Protein AF-A0AAD7ST26-F1 (afdb_monomer_lite)

Sequence (108 aa):
MEELKSGRVVVTEEVEGMSDIWFYQDGLIKSKLAPSMSLQVMGEVEPGSKVVLWAETRKPIQTWTAQSSGSIISLTFQGMVLDIKGGKTYDRNHVMIWGESEERPRQQ

Radius of gyration: 13.46 Å; chains: 1; bounding box: 36×32×28 Å

InterPro domains:
  IPR000772 Ricin B, lectin domain [PF00652] (7-108)
  IPR035992 Ricin B-like lectins [SSF50370] (7-108)
  IPR050252 Beta/Gamma-Crystallin [PTHR11818] (2-108)

Structure (mmCIF, N/CA/C/O backbone):
data_AF-A0AAD7ST26-F1
#
_entry.id   AF-A0AAD7ST26-F1
#
loop_
_atom_site.group_PDB
_atom_site.id
_atom_site.type_symbol
_atom_site.label_atom_id
_atom_site.label_alt_id
_atom_site.label_comp_id
_atom_site.label_asym_id
_atom_site.label_entity_id
_atom_site.label_seq_id
_atom_site.pdbx_PDB_ins_code
_atom_site.Cartn_x
_atom_site.Cartn_y
_atom_site.Cartn_z
_atom_site.occupancy
_atom_site.B_iso_or_equiv
_atom_site.auth_seq_id
_atom_site.auth_comp_id
_atom_site.auth_asym_id
_atom_site.auth_atom_id
_atom_site.pdbx_PDB_model_num
ATOM 1 N N . MET A 1 1 ? 22.351 -6.698 -14.197 1.00 44.88 1 MET A N 1
ATOM 2 C CA . MET A 1 1 ? 21.247 -5.968 -13.547 1.00 44.88 1 MET A CA 1
ATOM 3 C C . MET A 1 1 ? 21.018 -6.688 -12.236 1.00 44.88 1 MET A C 1
ATOM 5 O O . MET A 1 1 ? 20.669 -7.858 -12.292 1.00 44.88 1 MET A O 1
ATOM 9 N N . GLU A 1 2 ? 21.384 -6.098 -11.095 1.00 48.88 2 GLU A N 1
ATOM 10 C CA . GLU A 1 2 ? 21.064 -6.728 -9.808 1.00 48.88 2 GLU A CA 1
ATOM 11 C C . GLU A 1 2 ? 19.548 -6.909 -9.730 1.00 48.88 2 GLU A C 1
ATOM 13 O O . GLU A 1 2 ? 18.797 -5.978 -10.029 1.00 48.88 2 GLU A O 1
ATOM 18 N N . GLU A 1 3 ? 19.095 -8.111 -9.378 1.00 60.09 3 GLU A N 1
ATOM 19 C CA . GLU A 1 3 ? 17.693 -8.321 -9.041 1.00 60.09 3 GLU A CA 1
ATOM 20 C C . GLU A 1 3 ? 17.385 -7.461 -7.816 1.00 60.09 3 GLU A C 1
ATOM 22 O O . GLU A 1 3 ? 17.852 -7.733 -6.706 1.00 60.09 3 GLU A O 1
ATOM 27 N N . LEU A 1 4 ? 16.621 -6.388 -8.023 1.00 65.88 4 LEU A N 1
ATOM 28 C CA . LEU A 1 4 ? 16.068 -5.606 -6.931 1.00 65.88 4 LEU A CA 1
ATOM 29 C C . LEU A 1 4 ? 15.269 -6.574 -6.047 1.00 65.88 4 LEU A C 1
ATOM 31 O O . LEU A 1 4 ? 14.293 -7.169 -6.496 1.00 65.88 4 LEU A O 1
ATOM 35 N N . LYS A 1 5 ? 15.706 -6.781 -4.803 1.00 79.75 5 LYS A N 1
ATOM 36 C CA . LYS A 1 5 ? 15.030 -7.717 -3.888 1.00 79.75 5 LYS A CA 1
ATOM 37 C C . LYS A 1 5 ? 13.746 -7.106 -3.323 1.00 79.75 5 LYS A C 1
ATOM 39 O O . LYS A 1 5 ? 12.742 -7.796 -3.212 1.00 79.75 5 LYS A O 1
ATOM 44 N N . SER A 1 6 ? 13.780 -5.805 -3.030 1.00 90.38 6 SER A N 1
ATOM 45 C CA . SER A 1 6 ? 12.645 -4.993 -2.581 1.00 90.38 6 SER A CA 1
ATOM 46 C C . SER A 1 6 ? 12.725 -3.555 -3.065 1.00 90.38 6 SER A C 1
ATOM 48 O O . SER A 1 6 ? 13.811 -2.994 -3.201 1.00 90.38 6 SER A O 1
ATOM 50 N N . GLY A 1 7 ? 11.560 -2.923 -3.202 1.00 93.00 7 GLY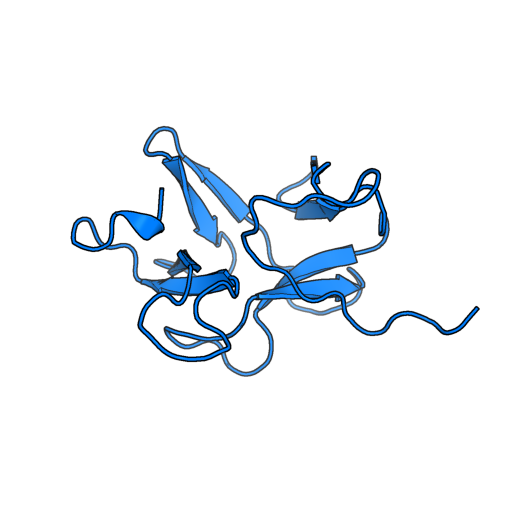 A N 1
ATOM 51 C CA . GLY A 1 7 ? 11.423 -1.473 -3.302 1.00 93.00 7 GLY A CA 1
ATOM 52 C C . GLY A 1 7 ? 10.847 -0.880 -2.016 1.00 93.00 7 GLY A C 1
ATOM 53 O O . GLY A 1 7 ? 9.847 -1.359 -1.481 1.00 93.00 7 GLY A O 1
ATOM 54 N N . ARG A 1 8 ? 11.467 0.183 -1.501 1.00 94.00 8 ARG A N 1
ATOM 55 C CA . ARG A 1 8 ? 10.892 0.966 -0.400 1.00 94.00 8 ARG A CA 1
ATOM 56 C C . ARG A 1 8 ? 9.690 1.761 -0.920 1.00 94.00 8 ARG A C 1
ATOM 58 O O . ARG A 1 8 ? 9.803 2.403 -1.955 1.00 94.00 8 ARG A O 1
ATOM 65 N N . VAL A 1 9 ? 8.597 1.780 -0.159 1.00 95.88 9 VAL A N 1
ATOM 66 C CA . VAL A 1 9 ? 7.404 2.581 -0.464 1.00 95.88 9 VAL A CA 1
ATOM 67 C C . VAL A 1 9 ? 7.258 3.677 0.585 1.00 95.88 9 VAL A C 1
ATOM 69 O O . VAL A 1 9 ? 7.234 3.398 1.787 1.00 95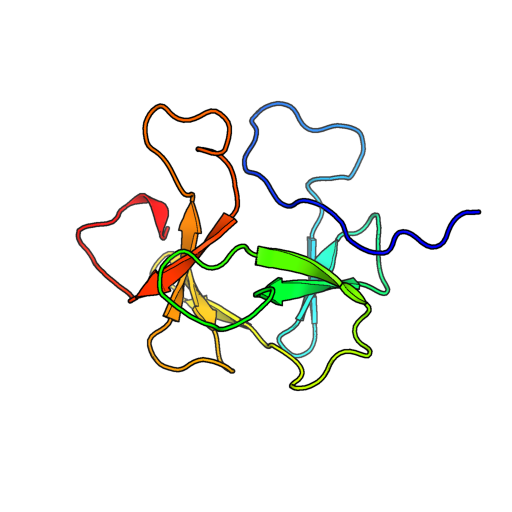.88 9 VAL A O 1
ATOM 72 N N . VAL A 1 10 ? 7.225 4.926 0.128 1.00 96.25 10 VAL A N 1
ATOM 73 C CA . VAL A 1 10 ? 7.096 6.119 0.970 1.00 96.25 10 VAL A CA 1
ATOM 74 C C . VAL A 1 10 ? 6.169 7.128 0.313 1.00 96.25 10 VAL A C 1
ATOM 76 O O . VAL A 1 10 ? 6.046 7.142 -0.909 1.00 96.25 10 VAL A O 1
ATOM 79 N N . VAL A 1 11 ? 5.577 7.998 1.124 1.00 95.62 11 VAL A N 1
ATOM 80 C CA . VAL A 1 11 ? 4.867 9.190 0.652 1.00 95.62 11 VAL A CA 1
ATOM 81 C C . VAL A 1 11 ? 5.847 10.361 0.568 1.00 95.62 11 VAL A C 1
ATOM 83 O O . VAL A 1 11 ? 6.609 10.618 1.505 1.00 95.62 11 VAL A O 1
ATOM 86 N N . THR A 1 12 ? 5.860 11.052 -0.567 1.00 94.19 12 THR A N 1
ATOM 87 C CA . THR A 1 12 ? 6.755 12.182 -0.842 1.00 94.19 12 THR A CA 1
ATOM 88 C C . THR A 1 12 ? 6.094 13.146 -1.825 1.00 94.19 12 THR A C 1
ATOM 90 O O . THR A 1 12 ? 5.340 12.709 -2.689 1.00 94.19 12 THR A O 1
ATOM 93 N N . GLU A 1 13 ? 6.364 14.444 -1.679 1.00 92.50 13 GLU A N 1
ATOM 94 C CA . GLU A 1 13 ? 5.947 15.476 -2.644 1.00 92.50 13 GLU A CA 1
ATOM 95 C C . GLU A 1 13 ? 6.859 15.484 -3.879 1.00 92.50 13 GLU A C 1
ATOM 97 O O . GLU A 1 13 ? 6.435 15.809 -4.985 1.00 92.50 13 GLU A O 1
ATOM 102 N N . GLU A 1 14 ? 8.119 15.092 -3.693 1.00 92.62 14 GLU A N 1
ATOM 103 C CA . GLU A 1 14 ? 9.119 15.009 -4.750 1.00 92.62 14 GLU A CA 1
ATOM 104 C C . GLU A 1 14 ? 9.045 13.633 -5.407 1.00 92.62 14 GLU A C 1
ATOM 106 O O . GLU A 1 14 ? 9.397 12.618 -4.798 1.00 92.62 14 GLU A O 1
ATOM 111 N N . VAL A 1 15 ? 8.576 13.609 -6.653 1.00 91.88 15 VAL A N 1
ATOM 112 C CA . VAL A 1 15 ? 8.499 12.404 -7.479 1.00 91.88 15 VAL A CA 1
ATOM 113 C C . VAL A 1 15 ? 9.602 12.439 -8.526 1.00 91.88 15 VAL A C 1
ATOM 115 O O . VAL A 1 15 ? 9.735 13.398 -9.285 1.00 91.88 15 VAL A O 1
ATOM 118 N N . GLU A 1 16 ? 10.361 11.350 -8.617 1.00 88.44 16 GLU A N 1
ATOM 119 C CA . GLU A 1 16 ? 11.359 11.169 -9.667 1.00 88.44 16 GLU A CA 1
ATOM 120 C C . GLU A 1 16 ? 10.801 10.303 -10.801 1.00 88.44 16 GLU A C 1
ATOM 122 O O . GLU A 1 16 ? 10.346 9.172 -10.588 1.00 88.44 16 GLU A O 1
ATOM 127 N N . GLY A 1 17 ? 10.869 10.807 -12.034 1.00 92.19 17 GLY A N 1
ATOM 128 C CA . GLY A 1 17 ? 10.495 10.052 -13.228 1.00 92.19 17 GLY A CA 1
ATOM 129 C C . GLY A 1 17 ? 9.041 9.573 -13.206 1.00 92.19 17 GLY A C 1
ATOM 130 O O . GLY A 1 17 ? 8.125 10.375 -13.295 1.00 92.19 17 GLY A O 1
ATOM 131 N N . MET A 1 18 ? 8.845 8.252 -13.154 1.00 93.81 18 MET A N 1
ATOM 132 C CA . MET A 1 18 ? 7.528 7.590 -13.182 1.00 93.81 18 MET A CA 1
ATOM 133 C C . MET A 1 18 ? 7.272 6.777 -11.899 1.00 93.81 18 MET A C 1
ATOM 135 O O . MET A 1 18 ? 6.574 5.760 -11.931 1.00 93.81 18 MET A O 1
ATOM 139 N N . SER A 1 19 ? 7.921 7.158 -10.794 1.00 93.62 19 SER A N 1
ATOM 140 C CA . SER A 1 19 ? 7.889 6.422 -9.519 1.00 93.62 19 SER A CA 1
ATOM 141 C C . SER A 1 19 ? 6.554 6.518 -8.771 1.00 93.62 19 SER A C 1
ATOM 143 O O . SER A 1 19 ? 6.282 5.682 -7.911 1.00 93.62 19 SER A O 1
ATOM 145 N N . ASP A 1 20 ? 5.702 7.471 -9.140 1.00 95.75 20 ASP A N 1
ATOM 146 C CA . ASP A 1 20 ? 4.345 7.683 -8.629 1.00 95.75 20 ASP A CA 1
ATOM 147 C C . ASP A 1 20 ? 3.250 7.019 -9.476 1.00 95.75 20 ASP A C 1
ATOM 149 O O . ASP A 1 20 ? 2.070 7.125 -9.146 1.00 95.75 20 ASP A O 1
ATOM 153 N N . ILE A 1 21 ? 3.604 6.319 -10.559 1.00 96.81 21 ILE A N 1
ATOM 154 C CA . ILE A 1 21 ? 2.616 5.627 -11.387 1.00 96.81 21 ILE A CA 1
ATOM 155 C C . ILE A 1 21 ? 2.430 4.199 -10.884 1.00 96.81 21 ILE A C 1
ATOM 157 O O . ILE A 1 21 ? 3.350 3.373 -10.930 1.00 96.81 21 ILE A O 1
ATOM 161 N N . TRP A 1 22 ? 1.200 3.901 -10.469 1.00 96.81 22 TRP A N 1
ATOM 162 C CA . TRP A 1 22 ? 0.791 2.606 -9.939 1.00 96.81 22 TRP A CA 1
ATOM 163 C C . TRP A 1 22 ? -0.324 1.978 -10.775 1.00 96.81 22 TRP A C 1
ATOM 165 O O . TRP A 1 22 ? -1.153 2.671 -11.362 1.00 96.81 22 TRP A O 1
ATOM 175 N N . PHE A 1 23 ? -0.350 0.650 -10.809 1.00 96.75 23 PHE A N 1
ATOM 176 C CA . PHE A 1 23 ? -1.375 -0.152 -11.464 1.00 96.75 23 PHE A CA 1
ATOM 177 C C . PHE A 1 23 ? -2.098 -1.011 -10.438 1.00 96.75 23 PHE A C 1
ATOM 179 O O . PHE A 1 23 ? -1.468 -1.586 -9.551 1.00 96.75 23 PHE A O 1
ATOM 186 N N . TYR A 1 24 ? -3.411 -1.131 -10.604 1.00 96.81 24 TYR A N 1
ATOM 187 C CA . TYR A 1 24 ? -4.235 -2.077 -9.868 1.00 96.81 24 TYR A CA 1
ATOM 188 C C . TYR A 1 24 ? -4.680 -3.198 -10.807 1.00 96.81 24 TYR A C 1
ATOM 190 O O . TYR A 1 24 ? -5.309 -2.931 -11.832 1.00 96.81 24 TYR A O 1
ATOM 198 N N . GLN A 1 25 ? -4.341 -4.440 -10.472 1.00 95.69 25 GLN A N 1
ATOM 199 C CA . GLN A 1 25 ? -4.690 -5.614 -11.269 1.00 95.69 25 GLN A CA 1
ATOM 200 C C . GLN A 1 25 ? -4.881 -6.820 -10.350 1.00 95.69 25 GLN A C 1
ATOM 202 O O . GLN A 1 25 ? -3.972 -7.161 -9.601 1.00 95.69 25 GLN A O 1
ATOM 207 N N . ASP A 1 26 ? -6.044 -7.471 -10.414 1.00 95.38 26 ASP A N 1
ATOM 208 C CA . ASP A 1 26 ? -6.338 -8.710 -9.674 1.00 95.38 26 ASP A CA 1
ATOM 209 C C . ASP A 1 26 ? -6.061 -8.611 -8.156 1.00 95.38 26 ASP A C 1
ATOM 211 O O . ASP A 1 26 ? -5.577 -9.545 -7.520 1.00 95.38 26 ASP A O 1
ATOM 215 N N . GLY A 1 27 ? -6.337 -7.443 -7.564 1.00 97.31 27 GLY A N 1
ATOM 216 C CA . GLY A 1 27 ? -6.070 -7.153 -6.150 1.00 97.31 27 GLY A CA 1
ATOM 217 C C . GLY A 1 27 ? -4.621 -6.757 -5.841 1.00 97.31 27 GLY A C 1
ATOM 218 O O . GLY A 1 27 ? -4.311 -6.411 -4.704 1.00 97.31 27 GLY A O 1
ATOM 219 N N . LEU A 1 28 ? -3.716 -6.779 -6.817 1.00 97.56 28 LEU A N 1
ATOM 220 C CA . LEU A 1 28 ? -2.333 -6.337 -6.659 1.00 97.56 28 LEU A CA 1
ATOM 221 C C . LEU A 1 28 ? -2.212 -4.844 -6.959 1.00 97.56 28 LEU A C 1
ATOM 223 O O . LEU A 1 28 ? -2.734 -4.360 -7.961 1.00 97.56 28 LEU A O 1
ATOM 227 N N . ILE A 1 29 ? -1.456 -4.133 -6.123 1.00 97.81 29 ILE A N 1
ATOM 228 C CA . ILE A 1 29 ? -1.034 -2.750 -6.367 1.00 97.81 29 ILE A CA 1
ATOM 229 C C . ILE A 1 29 ? 0.443 -2.780 -6.763 1.00 97.81 29 ILE A C 1
ATOM 231 O O . ILE A 1 29 ? 1.278 -3.244 -5.984 1.00 97.81 29 ILE A O 1
ATOM 235 N N . LYS A 1 30 ? 0.761 -2.329 -7.977 1.00 96.25 30 LYS A N 1
ATOM 236 C CA . LYS A 1 30 ? 2.049 -2.550 -8.656 1.00 96.25 30 LYS A CA 1
ATOM 237 C C . LYS A 1 30 ? 2.656 -1.231 -9.116 1.00 96.25 30 LYS A C 1
ATOM 239 O O . LYS A 1 30 ? 1.924 -0.352 -9.554 1.00 96.25 30 LYS A O 1
ATOM 244 N N . SER A 1 31 ? 3.979 -1.093 -9.071 1.00 95.19 31 SER A N 1
ATOM 245 C CA . SER A 1 31 ? 4.657 0.106 -9.588 1.00 95.19 31 SER A CA 1
ATOM 246 C C . SER A 1 31 ? 4.967 -0.033 -11.077 1.00 95.19 31 SER A C 1
ATOM 248 O O . SER A 1 31 ? 5.414 -1.091 -11.526 1.00 95.19 31 SER A O 1
ATOM 250 N N . LYS A 1 32 ? 4.827 1.055 -11.843 1.00 94.56 32 LYS A N 1
ATOM 251 C CA . LYS A 1 32 ? 5.246 1.106 -13.252 1.00 94.56 32 LYS A CA 1
ATOM 252 C C . LYS A 1 32 ? 6.731 0.809 -13.452 1.00 94.56 32 LYS A C 1
ATOM 254 O O . LYS A 1 32 ? 7.099 0.238 -14.475 1.00 94.56 32 LYS A O 1
ATOM 259 N N . LEU A 1 33 ? 7.573 1.178 -12.489 1.00 93.56 33 LEU A N 1
ATOM 260 C CA . LEU A 1 33 ? 9.016 0.937 -12.554 1.00 93.56 33 LEU A CA 1
ATO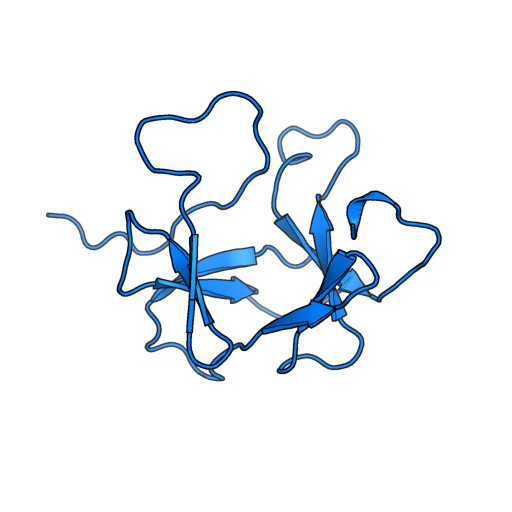M 261 C C . LEU A 1 33 ? 9.397 -0.511 -12.205 1.00 93.56 33 LEU A C 1
ATOM 263 O O . LEU A 1 33 ? 10.495 -0.943 -12.545 1.00 93.56 33 LEU A O 1
ATOM 267 N N . ALA A 1 34 ? 8.500 -1.268 -11.563 1.00 92.62 34 ALA A N 1
ATOM 268 C CA . ALA A 1 34 ? 8.721 -2.663 -11.185 1.00 92.62 34 ALA A CA 1
ATOM 269 C C . ALA A 1 34 ? 7.473 -3.533 -11.459 1.00 92.62 34 ALA A C 1
ATOM 271 O O . ALA A 1 34 ? 6.798 -3.955 -10.519 1.00 92.62 34 ALA A O 1
ATOM 272 N N . PRO A 1 35 ? 7.161 -3.846 -12.734 1.00 90.69 35 PRO A N 1
ATOM 273 C CA . PRO A 1 35 ? 5.921 -4.541 -13.108 1.00 90.69 35 PRO A CA 1
ATOM 274 C C . PRO A 1 35 ? 5.802 -5.993 -12.623 1.00 90.69 35 PRO A C 1
ATOM 276 O O . PRO A 1 35 ? 4.733 -6.584 -12.743 1.00 90.69 35 PRO A O 1
ATOM 279 N N . SER A 1 36 ? 6.885 -6.592 -12.123 1.00 91.75 36 SER A N 1
ATOM 280 C CA . SER A 1 36 ? 6.907 -7.932 -11.513 1.00 91.75 36 SER A CA 1
ATOM 281 C C . SER A 1 36 ? 6.788 -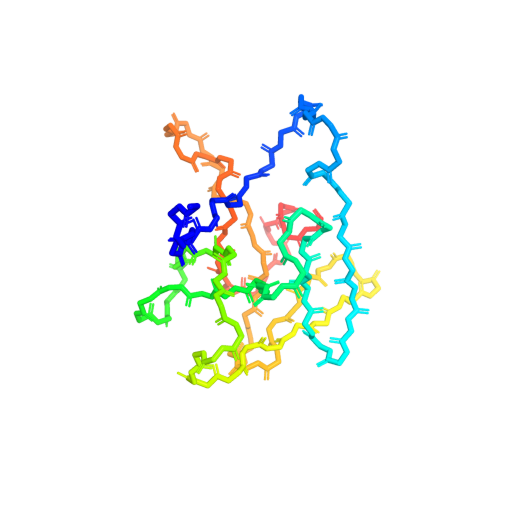7.904 -9.981 1.00 91.75 36 SER A C 1
ATOM 283 O O . SER A 1 36 ? 6.936 -8.942 -9.325 1.00 91.75 36 SER A O 1
ATOM 285 N N . MET A 1 37 ? 6.570 -6.717 -9.404 1.00 95.00 37 MET A N 1
ATOM 286 C CA . MET A 1 37 ? 6.440 -6.504 -7.969 1.00 95.00 37 MET A CA 1
ATOM 287 C C . MET A 1 37 ? 5.099 -5.877 -7.607 1.00 95.00 37 MET A C 1
ATOM 289 O O . MET A 1 37 ? 4.559 -5.038 -8.330 1.00 95.00 37 MET A O 1
ATOM 293 N N . SER A 1 38 ? 4.622 -6.222 -6.414 1.00 96.56 38 SER A N 1
ATOM 294 C CA . SER A 1 38 ? 3.405 -5.669 -5.821 1.00 96.56 38 SER A CA 1
ATOM 295 C C . SER A 1 38 ? 3.635 -5.226 -4.375 1.00 96.56 38 SER A C 1
ATOM 297 O O . SER A 1 38 ? 4.661 -5.560 -3.774 1.00 96.56 38 SER A O 1
ATOM 299 N N . LEU A 1 39 ? 2.693 -4.457 -3.819 1.00 97.19 39 LEU A N 1
ATOM 300 C CA . LEU A 1 39 ? 2.685 -4.091 -2.402 1.00 97.19 39 LEU A CA 1
ATOM 301 C C . LEU A 1 39 ? 2.522 -5.328 -1.512 1.00 97.19 39 LEU A C 1
ATOM 303 O O . LEU A 1 39 ? 1.550 -6.074 -1.634 1.00 97.19 39 LEU A O 1
ATOM 307 N N . GLN A 1 40 ? 3.466 -5.510 -0.592 1.00 96.44 40 GLN A N 1
ATOM 308 C CA . GLN A 1 40 ? 3.547 -6.634 0.337 1.00 96.44 40 GLN A CA 1
ATOM 309 C C . GLN A 1 40 ? 3.952 -6.143 1.736 1.00 96.44 40 GLN A C 1
ATOM 311 O O . GLN A 1 40 ? 4.868 -5.335 1.885 1.00 96.44 40 GLN A O 1
ATOM 316 N N . VAL A 1 41 ? 3.317 -6.676 2.776 1.00 95.88 41 VAL A N 1
ATOM 317 C CA . VAL A 1 41 ? 3.739 -6.587 4.178 1.00 95.88 41 VAL A CA 1
ATOM 318 C C . VAL A 1 41 ? 4.920 -7.532 4.412 1.00 95.88 41 VAL A C 1
ATOM 320 O O . VAL A 1 41 ? 4.897 -8.704 4.010 1.00 95.88 41 VAL A O 1
ATOM 323 N N . MET A 1 42 ? 5.963 -7.025 5.069 1.00 90.06 42 MET A N 1
ATOM 324 C CA . MET A 1 42 ? 7.172 -7.782 5.407 1.00 90.06 42 MET A CA 1
ATOM 325 C C . MET A 1 42 ? 7.127 -8.338 6.829 1.00 90.06 42 MET A C 1
ATOM 327 O O . MET A 1 42 ? 6.705 -7.652 7.750 1.00 90.06 42 MET A O 1
ATOM 331 N N . GLY A 1 43 ? 7.675 -9.544 7.002 1.00 87.69 43 GLY A N 1
ATOM 332 C CA . GLY A 1 43 ? 7.786 -10.197 8.309 1.00 87.69 43 GLY A CA 1
ATOM 333 C C . GLY A 1 43 ? 6.460 -10.734 8.847 1.00 87.69 43 GLY A C 1
ATOM 334 O O . GLY A 1 43 ? 5.564 -11.075 8.074 1.00 87.69 43 GLY A O 1
ATOM 335 N N . GLU A 1 44 ? 6.393 -10.848 10.170 1.00 90.50 44 GLU A N 1
ATOM 336 C CA . GLU A 1 44 ? 5.159 -11.119 10.901 1.00 90.50 44 GLU A CA 1
ATOM 337 C C . GLU A 1 44 ? 4.223 -9.907 10.801 1.00 90.50 44 GLU A C 1
ATOM 339 O O . GLU A 1 44 ? 4.664 -8.754 10.753 1.00 90.50 44 GLU A O 1
ATOM 344 N N . VAL A 1 45 ? 2.926 -10.177 10.668 1.00 93.94 45 VAL A N 1
ATOM 345 C CA . VAL A 1 45 ? 1.930 -9.141 10.399 1.00 93.94 45 VAL A CA 1
ATOM 346 C C . VAL A 1 45 ? 1.339 -8.677 11.714 1.00 93.94 45 VAL A C 1
ATOM 348 O O . VAL A 1 45 ? 0.530 -9.368 12.325 1.00 93.94 45 VAL A O 1
ATOM 351 N N . GLU A 1 46 ? 1.724 -7.475 12.105 1.00 96.25 46 GLU A N 1
ATOM 352 C CA . GLU A 1 46 ? 1.228 -6.769 13.273 1.00 96.25 46 GLU A CA 1
ATOM 353 C C . GLU A 1 46 ? 0.951 -5.303 12.900 1.00 96.25 46 GLU A C 1
ATOM 355 O O . GLU A 1 46 ? 1.432 -4.815 11.867 1.00 96.25 46 GLU A O 1
ATOM 360 N N . PRO A 1 47 ? 0.152 -4.571 13.694 1.00 96.62 47 PRO A N 1
ATOM 361 C CA . PRO A 1 47 ? 0.010 -3.135 13.512 1.00 96.62 47 PRO A CA 1
ATOM 362 C C . PRO A 1 47 ? 1.384 -2.453 13.521 1.00 96.62 47 PRO A C 1
ATOM 364 O O . PRO A 1 47 ? 2.109 -2.469 14.512 1.00 96.62 47 PRO A O 1
ATOM 367 N N . GLY A 1 48 ? 1.734 -1.836 12.397 1.00 95.75 48 GLY A N 1
ATOM 368 C CA . GLY A 1 48 ? 2.997 -1.135 12.192 1.00 95.75 48 GLY A CA 1
ATOM 369 C C . GLY A 1 48 ? 3.974 -1.881 11.291 1.00 95.75 48 GLY A C 1
ATOM 370 O O . GLY A 1 48 ? 4.994 -1.295 10.913 1.00 95.75 48 GLY A O 1
ATOM 371 N N . SER A 1 49 ? 3.668 -3.123 10.894 1.00 97.00 49 SER A N 1
ATOM 372 C CA . SER A 1 49 ? 4.501 -3.873 9.953 1.00 97.00 49 SER A CA 1
ATOM 373 C C . SER A 1 49 ? 4.656 -3.112 8.637 1.00 97.00 49 SER A C 1
ATOM 375 O O . SER A 1 49 ? 3.707 -2.569 8.065 1.00 97.00 49 SER A O 1
ATOM 377 N N . LYS A 1 50 ? 5.894 -3.056 8.147 1.00 96.38 50 LYS A N 1
ATOM 378 C CA . LYS A 1 50 ? 6.258 -2.261 6.972 1.00 96.38 50 LYS A CA 1
ATOM 379 C C . LYS A 1 50 ? 5.685 -2.865 5.691 1.00 96.38 50 LYS A C 1
ATOM 381 O O . LYS A 1 50 ? 5.795 -4.073 5.470 1.00 96.38 50 LYS A O 1
ATOM 386 N N . VAL A 1 51 ? 5.190 -1.998 4.812 1.00 97.50 51 VAL A N 1
ATOM 387 C CA . VAL A 1 51 ? 4.771 -2.353 3.453 1.00 97.50 51 VAL A CA 1
ATOM 388 C C . VAL A 1 51 ? 5.868 -1.956 2.461 1.00 97.50 51 VAL A C 1
ATOM 390 O O . VAL A 1 51 ? 6.476 -0.887 2.561 1.00 97.50 51 VAL A O 1
ATOM 393 N N . VAL A 1 52 ? 6.173 -2.845 1.520 1.00 96.56 52 VAL A N 1
ATOM 394 C CA . VAL A 1 52 ? 7.222 -2.679 0.505 1.00 96.56 52 VAL A CA 1
ATOM 395 C C . VAL A 1 52 ? 6.727 -3.164 -0.855 1.00 96.56 52 VAL A C 1
ATOM 397 O O . VAL A 1 52 ? 5.745 -3.894 -0.935 1.00 96.56 52 VAL A O 1
ATOM 400 N N . LEU A 1 53 ? 7.442 -2.819 -1.922 1.00 95.88 53 LEU A N 1
ATOM 401 C CA . LEU A 1 53 ? 7.367 -3.552 -3.181 1.00 95.88 53 LEU A CA 1
ATOM 402 C C . LEU A 1 53 ? 8.218 -4.815 -3.074 1.00 95.88 53 LEU A C 1
ATOM 404 O O . LEU A 1 53 ? 9.390 -4.739 -2.691 1.00 95.88 53 LEU A O 1
ATOM 408 N N . TRP A 1 54 ? 7.644 -5.962 -3.419 1.00 94.56 54 TRP A N 1
ATOM 409 C CA . TRP A 1 54 ? 8.360 -7.236 -3.476 1.00 94.56 54 TRP A CA 1
ATOM 410 C C . TRP A 1 54 ? 7.857 -8.091 -4.639 1.00 94.56 54 TRP A C 1
ATOM 412 O O . TRP A 1 54 ? 6.746 -7.895 -5.132 1.00 94.56 54 TRP A O 1
ATOM 422 N N . ALA A 1 55 ? 8.677 -9.054 -5.062 1.00 92.25 55 ALA A N 1
ATOM 423 C CA . ALA A 1 55 ? 8.321 -10.018 -6.096 1.00 92.25 55 ALA A CA 1
ATOM 424 C C . ALA A 1 55 ? 7.009 -10.765 -5.779 1.00 92.25 55 ALA A C 1
ATOM 426 O O . ALA A 1 55 ? 6.804 -11.260 -4.668 1.00 92.25 55 ALA A O 1
ATOM 427 N N . GLU A 1 56 ? 6.160 -10.925 -6.795 1.00 89.69 56 GLU A N 1
ATOM 428 C CA . GLU A 1 56 ? 4.843 -11.589 -6.714 1.00 89.69 56 GLU A CA 1
ATOM 429 C C . GLU A 1 56 ? 4.910 -13.115 -6.487 1.00 89.69 56 GLU A C 1
ATOM 431 O O . GLU A 1 56 ? 3.893 -13.804 -6.446 1.00 89.69 56 GLU A O 1
ATOM 436 N N . THR A 1 57 ? 6.110 -13.668 -6.309 1.00 87.19 57 THR A N 1
ATOM 437 C CA . THR A 1 57 ? 6.336 -15.090 -6.020 1.00 87.19 57 THR A CA 1
ATOM 438 C C . THR A 1 57 ? 6.141 -15.442 -4.544 1.00 87.19 57 THR A C 1
ATOM 440 O O . THR A 1 57 ? 6.080 -16.626 -4.200 1.00 87.19 57 THR A O 1
ATOM 443 N N . ARG A 1 58 ? 6.036 -14.443 -3.655 1.00 84.62 58 ARG A N 1
ATOM 444 C CA . ARG A 1 58 ? 5.874 -14.668 -2.214 1.00 84.62 58 ARG A CA 1
ATOM 445 C C . ARG A 1 58 ? 4.472 -15.203 -1.892 1.00 84.62 58 ARG A C 1
ATOM 447 O O . ARG A 1 58 ? 3.484 -14.832 -2.521 1.00 84.62 58 ARG A O 1
ATOM 454 N N . LYS A 1 59 ? 4.393 -16.093 -0.898 1.00 86.81 59 LYS A N 1
ATOM 455 C CA . LYS A 1 59 ? 3.134 -16.640 -0.375 1.00 86.81 59 LYS A CA 1
ATOM 456 C C . LYS A 1 59 ? 2.934 -16.224 1.092 1.00 86.81 59 LYS A C 1
ATOM 458 O O . LYS A 1 59 ? 3.928 -16.183 1.820 1.00 86.81 59 LYS A O 1
ATOM 463 N N . PRO A 1 60 ? 1.689 -15.956 1.531 1.00 90.94 60 PRO A N 1
ATOM 464 C CA . PRO A 1 60 ? 0.480 -15.844 0.702 1.00 90.94 60 PRO A CA 1
ATOM 465 C C . PRO A 1 60 ? 0.563 -14.655 -0.272 1.00 90.94 60 PRO A C 1
ATOM 467 O O . PRO A 1 60 ? 1.321 -13.719 -0.029 1.00 90.94 60 PRO A O 1
ATOM 470 N N . ILE A 1 61 ? -0.183 -14.710 -1.384 1.00 91.06 61 ILE A N 1
ATOM 471 C CA . ILE A 1 61 ? -0.311 -13.543 -2.271 1.00 91.06 61 ILE A CA 1
ATOM 472 C C . ILE A 1 61 ? -1.133 -12.508 -1.513 1.00 91.06 61 ILE A C 1
ATOM 474 O O . ILE A 1 61 ? -2.285 -12.777 -1.178 1.00 91.06 61 ILE A O 1
ATOM 478 N N . GLN A 1 62 ? -0.537 -11.351 -1.243 1.00 96.00 62 GLN A N 1
ATOM 479 C CA . GLN A 1 62 ? -1.224 -10.275 -0.545 1.00 96.00 62 GLN A CA 1
ATOM 480 C C . GLN A 1 62 ? -1.981 -9.395 -1.530 1.00 96.00 62 GLN A C 1
ATOM 482 O O . GLN A 1 62 ? -1.397 -8.862 -2.473 1.00 96.00 62 GLN A O 1
ATOM 487 N N . THR A 1 63 ? -3.281 -9.270 -1.301 1.00 97.69 63 THR A N 1
ATOM 488 C CA . THR A 1 63 ? -4.209 -8.517 -2.145 1.00 97.69 63 THR A CA 1
ATOM 489 C C . THR A 1 63 ? -4.863 -7.391 -1.359 1.00 97.69 63 THR A C 1
ATOM 491 O O . THR A 1 63 ? -5.008 -7.452 -0.134 1.00 97.69 63 THR A O 1
ATOM 494 N N . TRP A 1 64 ? -5.240 -6.350 -2.088 1.00 98.31 64 TRP A N 1
ATOM 495 C CA . TRP A 1 64 ? -5.699 -5.073 -1.574 1.00 98.31 64 TRP A CA 1
ATOM 496 C C . TRP A 1 64 ? -6.955 -4.632 -2.315 1.00 98.31 64 TRP A C 1
ATOM 498 O O . TRP A 1 64 ? -7.192 -5.041 -3.451 1.00 98.31 64 TRP A O 1
ATOM 508 N N . THR A 1 65 ? -7.748 -3.767 -1.697 1.00 97.88 65 THR A N 1
ATOM 509 C CA . THR A 1 65 ? -8.875 -3.107 -2.356 1.00 97.88 65 THR A CA 1
ATOM 510 C C . THR A 1 65 ? -9.001 -1.673 -1.863 1.00 97.88 65 THR A C 1
ATOM 512 O O . THR A 1 65 ? -8.803 -1.412 -0.680 1.00 97.88 65 THR A O 1
ATOM 515 N N . ALA A 1 66 ? -9.297 -0.739 -2.764 1.00 95.94 66 ALA A N 1
ATOM 516 C CA . ALA A 1 66 ? -9.584 0.643 -2.400 1.00 95.94 66 ALA A CA 1
ATOM 517 C C . ALA A 1 66 ? -11.079 0.794 -2.105 1.00 95.94 66 ALA A C 1
ATOM 519 O O . ALA A 1 66 ? -11.922 0.387 -2.908 1.00 95.94 66 ALA A O 1
ATOM 520 N N . GLN A 1 67 ? -11.407 1.384 -0.961 1.00 93.88 67 GLN A N 1
ATOM 521 C CA . GLN A 1 67 ? -12.774 1.708 -0.582 1.00 93.88 67 GLN A CA 1
ATOM 522 C C . GLN A 1 67 ? -13.148 3.138 -0.970 1.00 93.88 67 GLN A C 1
ATOM 524 O O . GLN A 1 67 ? -12.302 4.023 -1.075 1.00 93.88 67 GLN A O 1
ATOM 529 N N . SER A 1 68 ? -14.452 3.391 -1.101 1.00 92.75 68 SER A N 1
ATOM 530 C CA . SER A 1 68 ? -14.992 4.741 -1.310 1.00 92.75 68 SER A CA 1
ATOM 531 C C . SER A 1 68 ? -14.737 5.693 -0.137 1.00 92.75 68 SER A C 1
ATOM 533 O O . SER A 1 68 ? -14.831 6.901 -0.316 1.00 92.75 68 SER A O 1
ATOM 535 N N . SER A 1 69 ? -14.424 5.164 1.049 1.00 89.88 69 SER A N 1
ATOM 536 C CA . SER A 1 69 ? -13.971 5.928 2.219 1.00 89.88 69 SER A CA 1
ATOM 537 C C . SER A 1 69 ? -12.563 6.516 2.053 1.00 89.88 69 SER A C 1
ATOM 539 O O . SER A 1 69 ? -12.167 7.349 2.860 1.00 89.88 69 SER A O 1
ATOM 541 N N . GLY A 1 70 ? -11.810 6.092 1.030 1.00 92.44 70 GLY A N 1
ATOM 542 C CA . GLY A 1 70 ? -10.415 6.476 0.791 1.00 92.44 70 GLY A CA 1
ATOM 543 C C . GLY A 1 70 ? -9.406 5.425 1.258 1.00 92.44 70 GLY A C 1
ATOM 544 O O . GLY A 1 70 ? -8.288 5.379 0.753 1.00 92.44 70 GLY A O 1
ATOM 545 N N . SER A 1 71 ? -9.800 4.519 2.155 1.00 96.12 71 SER A N 1
ATOM 546 C CA . SER A 1 71 ? -8.884 3.519 2.702 1.00 96.12 71 SER A CA 1
ATOM 547 C C . SER A 1 71 ? -8.571 2.388 1.727 1.00 96.12 71 SER A C 1
ATOM 549 O O . SER A 1 71 ? -9.427 1.911 0.980 1.00 96.12 71 SER A O 1
ATOM 551 N N . ILE A 1 72 ? -7.325 1.914 1.770 1.00 98.12 72 ILE A N 1
ATOM 552 C CA . ILE A 1 72 ? -6.883 0.722 1.041 1.00 98.12 72 ILE A CA 1
ATOM 553 C C . ILE A 1 72 ? -6.792 -0.438 2.030 1.00 98.12 72 ILE A C 1
ATOM 555 O O . ILE A 1 72 ? -5.927 -0.456 2.906 1.00 98.12 72 ILE A O 1
ATOM 559 N N . ILE A 1 73 ? -7.684 -1.410 1.879 1.00 98.06 73 ILE A N 1
ATOM 560 C CA . ILE A 1 73 ? -7.855 -2.539 2.795 1.00 98.06 73 ILE A CA 1
ATOM 561 C C . ILE A 1 73 ? -7.076 -3.751 2.309 1.00 98.06 73 ILE A C 1
ATOM 563 O O . ILE A 1 73 ? -7.076 -4.057 1.115 1.00 98.06 73 ILE A O 1
ATOM 567 N N . SER A 1 74 ? -6.462 -4.481 3.240 1.00 98.00 74 SER A N 1
ATOM 568 C CA . SER A 1 74 ? -5.920 -5.807 2.965 1.00 98.00 74 SER A CA 1
ATOM 569 C C . SER A 1 74 ? -7.041 -6.844 2.896 1.00 98.00 74 SER A C 1
ATOM 571 O O . SER A 1 74 ? -7.768 -7.072 3.860 1.00 98.00 74 SER A O 1
ATOM 573 N N . LEU A 1 75 ? -7.141 -7.539 1.765 1.00 97.38 75 LEU A N 1
ATOM 574 C CA . LEU A 1 75 ? -8.015 -8.708 1.619 1.00 97.38 75 LEU A CA 1
ATOM 575 C C . LEU A 1 75 ? -7.382 -9.976 2.213 1.00 97.38 75 LEU A C 1
ATOM 577 O O . LEU A 1 75 ? -8.052 -10.988 2.390 1.00 97.38 75 LEU A O 1
ATOM 581 N N . THR A 1 76 ? -6.077 -9.938 2.497 1.00 96.88 76 THR A N 1
ATOM 582 C CA . THR A 1 76 ? -5.302 -11.076 3.019 1.00 96.88 76 THR A CA 1
ATOM 583 C C . THR A 1 76 ? -5.199 -11.058 4.541 1.00 96.88 76 THR A C 1
ATOM 585 O O . THR A 1 76 ? -5.210 -12.118 5.163 1.00 96.88 76 THR A O 1
ATOM 588 N N . PHE A 1 77 ? -5.133 -9.869 5.144 1.00 96.38 77 PHE A N 1
ATOM 589 C CA . PHE A 1 77 ? -5.088 -9.683 6.593 1.00 96.38 77 PHE A CA 1
ATOM 590 C C . PHE A 1 77 ? -6.329 -8.908 7.038 1.00 96.38 77 PHE A C 1
ATOM 592 O O . PHE A 1 77 ? -6.409 -7.693 6.886 1.00 96.38 77 PHE A O 1
ATOM 599 N N . GLN A 1 78 ? -7.327 -9.632 7.543 1.00 94.88 78 GLN A N 1
ATOM 600 C CA . GLN A 1 78 ? -8.634 -9.066 7.872 1.00 94.88 78 GLN A CA 1
ATOM 601 C C . GLN A 1 78 ? -8.534 -7.943 8.917 1.00 94.88 78 GLN A C 1
ATOM 603 O O . GLN A 1 78 ? -7.807 -8.065 9.900 1.00 94.88 78 GLN A O 1
ATOM 608 N N . GLY A 1 79 ? -9.296 -6.864 8.707 1.00 95.50 79 GLY A N 1
ATOM 609 C CA . GLY A 1 79 ? -9.342 -5.704 9.609 1.00 95.50 79 GLY A CA 1
ATOM 610 C C . GLY A 1 79 ? -8.146 -4.757 9.487 1.00 95.50 79 GLY A C 1
ATOM 611 O O . GLY A 1 79 ? -8.017 -3.834 10.291 1.00 95.50 79 GLY A O 1
ATOM 612 N N . MET A 1 80 ? -7.272 -4.983 8.503 1.00 97.81 80 MET A N 1
ATOM 613 C CA . MET A 1 80 ? -6.052 -4.212 8.322 1.00 97.81 80 MET A CA 1
ATOM 614 C C . MET A 1 80 ? -6.104 -3.327 7.072 1.00 97.81 80 MET A C 1
ATOM 616 O O . MET A 1 80 ? -6.571 -3.748 6.011 1.00 97.81 80 MET A O 1
ATOM 620 N N . VAL A 1 81 ? -5.555 -2.119 7.182 1.00 98.25 81 VAL A N 1
ATOM 621 C CA . VAL A 1 81 ? -5.503 -1.094 6.131 1.00 98.25 81 VAL A CA 1
ATOM 622 C C . VAL A 1 81 ? -4.091 -0.541 5.952 1.00 98.25 81 VAL A C 1
ATOM 624 O O . VAL A 1 81 ? -3.238 -0.686 6.832 1.00 98.25 81 VAL A O 1
ATOM 627 N N . LEU A 1 82 ? -3.835 0.099 4.809 1.00 98.19 82 LEU A N 1
ATOM 628 C CA . LEU A 1 82 ? -2.626 0.898 4.616 1.00 98.19 82 LEU A CA 1
ATOM 629 C C . LEU A 1 82 ? -2.671 2.172 5.467 1.00 98.19 82 LEU A C 1
ATOM 631 O O . LEU A 1 82 ? -3.704 2.822 5.604 1.00 98.19 82 LEU A O 1
ATOM 635 N N . ASP A 1 83 ? -1.520 2.528 6.025 1.00 98.00 83 ASP A N 1
ATOM 636 C CA . ASP A 1 83 ? -1.344 3.663 6.922 1.00 98.00 83 ASP A CA 1
ATOM 637 C C . ASP A 1 83 ? 0.058 4.270 6.706 1.00 98.00 83 ASP A C 1
ATOM 639 O O . ASP A 1 83 ? 1.026 3.561 6.415 1.00 98.00 83 ASP A O 1
ATOM 643 N N . ILE A 1 84 ? 0.199 5.588 6.842 1.00 97.25 84 ILE A N 1
ATOM 644 C CA . ILE A 1 84 ? 1.495 6.280 6.776 1.00 97.25 84 ILE A CA 1
ATOM 645 C C . ILE A 1 84 ? 2.064 6.419 8.184 1.00 97.25 84 ILE A C 1
ATOM 647 O O . ILE A 1 84 ? 1.470 7.134 8.977 1.00 97.25 84 ILE A O 1
ATOM 651 N N . LYS A 1 85 ? 3.241 5.856 8.499 1.00 95.69 85 LYS A N 1
ATOM 652 C CA . LYS A 1 85 ? 3.821 5.798 9.864 1.00 95.69 85 LYS A CA 1
ATOM 653 C C . LYS A 1 85 ? 3.731 7.085 10.703 1.00 95.69 85 LYS A C 1
ATOM 655 O O . LYS A 1 85 ? 3.495 6.987 11.912 1.00 95.69 85 LYS A O 1
ATOM 660 N N . GLY A 1 86 ? 3.867 8.261 10.103 1.00 93.06 86 GLY A N 1
ATOM 661 C CA . GLY A 1 86 ? 3.784 9.579 10.730 1.00 93.06 86 GLY A CA 1
ATOM 662 C C . GLY A 1 86 ? 4.749 9.786 11.904 1.00 93.06 86 GLY A C 1
ATOM 663 O O . GLY A 1 86 ? 5.711 9.045 12.096 1.00 93.06 86 GLY A O 1
ATOM 664 N N . GLY A 1 87 ? 4.499 10.826 12.702 1.00 91.12 87 GLY A N 1
ATOM 665 C CA . GLY A 1 87 ? 5.363 11.195 13.825 1.00 91.12 87 GLY A CA 1
ATOM 666 C C . GLY A 1 87 ? 6.624 11.962 13.406 1.00 91.12 87 GLY A C 1
ATOM 667 O O . GLY A 1 87 ? 6.683 12.571 12.338 1.00 91.12 87 GLY A O 1
ATOM 668 N N . LYS A 1 88 ? 7.624 11.979 14.296 1.00 91.56 88 LYS A N 1
ATOM 669 C CA . LYS A 1 88 ? 8.860 12.779 14.158 1.00 91.56 88 LYS A CA 1
ATOM 670 C C . LYS A 1 88 ? 10.103 11.946 13.814 1.00 91.56 88 LYS A C 1
ATOM 672 O O . LYS A 1 88 ? 11.205 12.485 13.793 1.00 91.56 88 LYS A O 1
ATOM 677 N N . THR A 1 89 ? 9.953 10.642 13.589 1.00 92.44 89 THR A N 1
ATOM 678 C CA . THR A 1 89 ? 11.073 9.747 13.266 1.00 92.44 89 THR A CA 1
ATOM 679 C C . THR A 1 89 ? 11.439 9.826 11.784 1.00 92.44 89 THR A C 1
ATOM 681 O O . THR A 1 89 ? 10.642 10.258 10.954 1.00 92.44 89 THR A O 1
ATOM 684 N N . TYR A 1 90 ? 12.658 9.406 11.435 1.00 91.56 90 TYR A N 1
ATOM 685 C CA . TYR A 1 90 ? 13.166 9.486 10.059 1.00 91.56 90 TYR A CA 1
ATOM 686 C C . TYR A 1 90 ? 12.334 8.664 9.055 1.00 91.56 90 TYR A C 1
ATOM 688 O O . TYR A 1 90 ? 12.303 8.974 7.869 1.00 91.56 90 TYR A O 1
ATOM 696 N N . ASP A 1 91 ? 11.641 7.628 9.528 1.00 93.31 91 ASP A N 1
ATOM 697 C CA . ASP A 1 91 ? 10.801 6.726 8.740 1.00 93.31 91 ASP A CA 1
ATOM 698 C C . ASP A 1 91 ? 9.312 7.110 8.749 1.00 93.31 91 ASP A C 1
ATOM 700 O O . ASP A 1 91 ? 8.470 6.325 8.316 1.00 93.31 91 ASP A O 1
ATOM 704 N N . ARG A 1 92 ? 8.974 8.326 9.202 1.00 95.56 92 ARG A N 1
ATOM 705 C CA . ARG A 1 92 ? 7.595 8.839 9.292 1.00 95.56 92 ARG A CA 1
ATOM 706 C C . ARG A 1 92 ? 6.786 8.738 7.994 1.00 95.56 92 ARG A C 1
ATOM 708 O O . ARG A 1 92 ? 5.570 8.633 8.046 1.00 95.56 92 ARG A O 1
ATOM 715 N N . ASN A 1 93 ? 7.436 8.74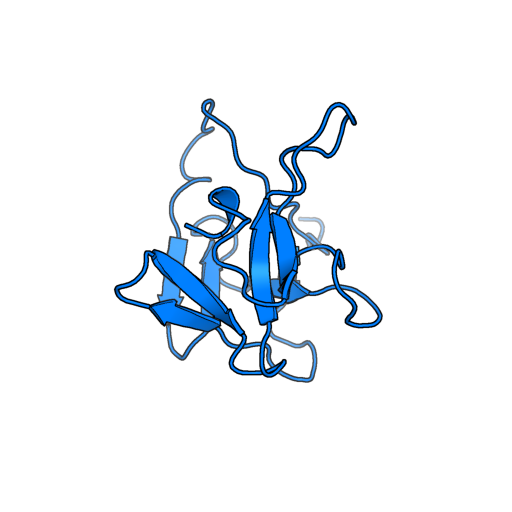8 6.836 1.00 96.81 93 ASN A N 1
ATOM 716 C CA . ASN A 1 93 ? 6.752 8.706 5.543 1.00 96.81 93 ASN A CA 1
ATOM 717 C C . ASN A 1 93 ? 6.596 7.285 4.988 1.00 96.81 93 ASN A C 1
ATOM 719 O O . ASN A 1 93 ? 6.107 7.113 3.874 1.00 96.81 93 ASN A O 1
ATOM 723 N N . HIS A 1 94 ? 7.056 6.263 5.710 1.00 97.06 94 HIS A N 1
ATOM 724 C CA . HIS A 1 94 ? 6.927 4.885 5.258 1.00 97.06 94 HIS A CA 1
ATOM 725 C C . HIS A 1 94 ? 5.474 4.424 5.330 1.00 97.06 94 HIS A C 1
ATOM 727 O O . HIS A 1 94 ? 4.773 4.700 6.307 1.00 97.06 94 HIS A O 1
ATOM 733 N N . VAL A 1 95 ? 5.068 3.662 4.316 1.00 97.75 95 VAL A N 1
ATOM 734 C CA . VAL A 1 95 ? 3.795 2.945 4.338 1.00 97.75 95 VAL A CA 1
ATOM 735 C C . VAL A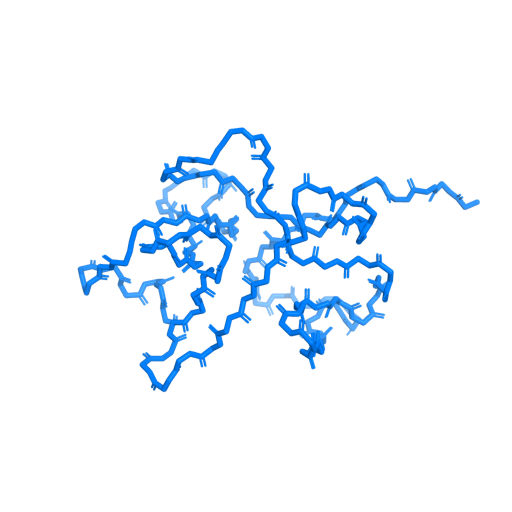 1 95 ? 3.936 1.714 5.230 1.00 97.75 95 VAL A C 1
ATOM 737 O O . VAL A 1 95 ? 4.921 0.967 5.169 1.00 97.75 95 VAL A O 1
ATOM 740 N N . MET A 1 96 ? 2.943 1.515 6.076 1.00 97.50 96 MET A N 1
ATOM 741 C CA . MET A 1 96 ? 2.809 0.377 6.969 1.00 97.50 96 MET A CA 1
ATOM 742 C C . MET A 1 96 ? 1.371 -0.133 6.930 1.00 97.50 96 MET A C 1
ATOM 744 O O . MET A 1 96 ? 0.491 0.503 6.352 1.00 97.50 96 MET A O 1
ATOM 748 N N . ILE A 1 97 ? 1.145 -1.290 7.535 1.00 97.81 97 ILE A N 1
ATOM 749 C CA . ILE A 1 97 ? -0.194 -1.822 7.752 1.00 97.81 97 ILE A CA 1
ATOM 750 C C . ILE A 1 97 ? -0.648 -1.514 9.185 1.00 97.81 97 ILE A C 1
ATOM 752 O O . ILE A 1 97 ? 0.165 -1.543 10.111 1.00 97.81 97 ILE A O 1
ATOM 756 N N . TRP A 1 98 ? -1.922 -1.195 9.389 1.00 97.94 98 TRP A N 1
ATOM 757 C CA . TRP A 1 98 ? -2.499 -0.921 10.711 1.00 97.94 98 TRP A CA 1
ATOM 758 C C . TRP A 1 98 ? -3.952 -1.397 10.784 1.00 97.94 98 TRP A C 1
ATOM 760 O O . TRP A 1 98 ? -4.545 -1.699 9.755 1.00 97.94 98 TRP A O 1
ATOM 770 N N . GLY A 1 99 ? -4.533 -1.443 11.984 1.00 97.19 99 GLY A N 1
ATOM 771 C CA . GLY A 1 99 ? -5.976 -1.655 12.133 1.00 97.19 99 GLY A CA 1
ATOM 772 C C . GLY A 1 99 ? -6.776 -0.458 11.610 1.00 97.19 99 GLY A C 1
ATOM 773 O O . GLY A 1 99 ? -6.349 0.688 11.766 1.00 97.19 99 GLY A O 1
ATOM 774 N N . GLU A 1 100 ? -7.927 -0.706 10.996 1.00 94.81 100 GLU A N 1
ATOM 775 C CA . GLU A 1 100 ? -8.830 0.363 10.551 1.00 94.81 100 GLU A CA 1
ATOM 776 C C . GLU A 1 100 ? -9.275 1.247 11.731 1.00 94.81 100 GLU A C 1
ATOM 778 O O . GLU A 1 100 ? -9.640 0.741 12.796 1.00 94.81 100 GLU A O 1
ATOM 783 N N . SER A 1 101 ? -9.198 2.572 11.580 1.00 93.56 101 SER A N 1
ATOM 784 C CA . SER A 1 101 ? -9.568 3.517 12.636 1.00 93.56 101 SER A CA 1
ATOM 785 C C . SER A 1 101 ? -9.887 4.907 12.085 1.00 93.56 101 SER A C 1
ATOM 787 O O . SER A 1 101 ? -9.049 5.552 11.457 1.00 93.56 101 SER A O 1
ATOM 789 N N . GLU A 1 102 ? -11.066 5.428 12.427 1.00 89.06 102 GLU A N 1
ATOM 790 C CA . GLU A 1 102 ? -11.479 6.799 12.085 1.00 89.06 102 GLU A CA 1
ATOM 791 C C . GLU A 1 102 ? -10.618 7.876 12.767 1.00 89.06 102 GLU A C 1
ATOM 793 O O . GLU A 1 102 ? -10.505 9.000 12.281 1.00 89.06 102 GLU A O 1
ATOM 798 N N . GLU A 1 103 ? -9.937 7.534 13.864 1.00 91.88 103 GLU A N 1
ATOM 799 C CA . GLU A 1 103 ? -9.032 8.441 14.582 1.00 91.88 103 GLU A CA 1
ATOM 800 C C . GLU A 1 103 ? -7.697 8.650 13.848 1.00 91.88 103 GLU A C 1
ATOM 802 O O . GLU A 1 103 ? -6.812 9.371 14.324 1.00 91.88 103 GLU A O 1
ATOM 807 N N . ARG A 1 104 ? -7.515 8.008 12.686 1.00 93.12 104 ARG A N 1
ATOM 808 C CA . ARG A 1 104 ? -6.266 8.008 11.923 1.00 93.12 104 ARG A CA 1
ATOM 809 C C . ARG A 1 104 ? -6.505 8.525 10.501 1.00 93.12 104 ARG A C 1
ATOM 811 O O . ARG A 1 104 ? -6.497 7.738 9.560 1.00 93.12 104 ARG A O 1
ATOM 818 N N . PRO A 1 105 ? -6.588 9.857 10.302 1.00 92.44 105 PRO A N 1
ATOM 819 C CA . PRO A 1 105 ? -6.848 10.463 8.988 1.00 92.44 105 PRO A CA 1
ATOM 820 C C . PRO A 1 105 ? -5.858 10.065 7.888 1.00 92.44 105 PRO A C 1
ATOM 822 O O . PRO A 1 105 ? -6.172 10.110 6.714 1.00 92.44 105 PRO A O 1
ATOM 825 N N . ARG A 1 106 ? -4.650 9.650 8.270 1.00 93.75 106 ARG A N 1
ATOM 826 C CA . ARG A 1 106 ? -3.581 9.174 7.377 1.00 93.75 106 ARG A CA 1
ATOM 827 C C . ARG A 1 106 ? -3.800 7.763 6.800 1.00 93.75 106 ARG A C 1
ATOM 829 O O . ARG A 1 106 ? -2.876 7.201 6.215 1.00 93.75 106 ARG A O 1
ATOM 836 N N . GLN A 1 107 ? -4.964 7.173 7.068 1.00 95.06 107 GLN A N 1
ATOM 837 C CA . GLN A 1 107 ? -5.480 5.963 6.422 1.00 95.06 107 GLN A CA 1
ATOM 838 C C . GLN A 1 107 ? -6.348 6.293 5.191 1.00 95.06 107 GLN A C 1
ATOM 840 O O . GLN A 1 107 ? -6.951 5.381 4.623 1.00 95.06 107 GLN A O 1
ATOM 845 N N . GLN A 1 108 ? -6.439 7.576 4.811 1.00 86.31 108 GLN A N 1
ATOM 846 C CA . GLN A 1 108 ? -7.160 8.102 3.647 1.00 86.31 108 GLN A CA 1
ATOM 847 C C . GLN A 1 108 ? -6.210 8.877 2.731 1.00 86.31 108 GLN A C 1
ATOM 849 O O . GLN A 1 108 ? -5.224 9.454 3.253 1.00 86.31 108 GLN A O 1
#

Organism: NCBI:txid143900

Foldseek 3Di:
DPDPAWAFDFDDPDDDDQQPDWDDDPQFIGGPVGRQWGWDFDDDDDAFGFIITHGCPDPPRWGWDADPVRWIDIPPDPQKTWFQQADDDPRNGTIDIHGDDPVGPRRD

Secondary structure (DSSP, 8-state):
-----EEE-B--S---TTTT-EEEETTEEEETTEEEEEEEE-SS--TTPBEEEEETTSSSPP-EEE-TTS-EEESSSTTEEEEE--SSSTTTTBEEEEE--TT-GGG-

pLDDT: mean 92.86, std 8.3, range [44.88, 98.31]